Protein AF-A0A966G2K5-F1 (afdb_monomer_lite)

Radius of gyration: 11.99 Å; chains: 1; bounding box: 24×28×26 Å

Organism: NCBI:txid2685956

Sequence (50 aa):
MLSLIEKLKQVNDFRKDKGKRHPLWIVLLVIILGTMLGYSGYRELGEFAK

pLDDT: mean 92.84, std 5.22, range [73.75, 97.62]

Secondary structure (DSSP, 8-state):
---HHHHHHTS---S-STT-SS-HHHHHHHHHHHHHTT--SHHHHHHHT-

Foldseek 3Di:
DDDPLRVLLPDDDPDDPVVPPDDRSVVVVLCVVQVVVPQDDPVSSVVSVD

Structure (mmCIF, N/CA/C/O backbone):
data_AF-A0A966G2K5-F1
#
_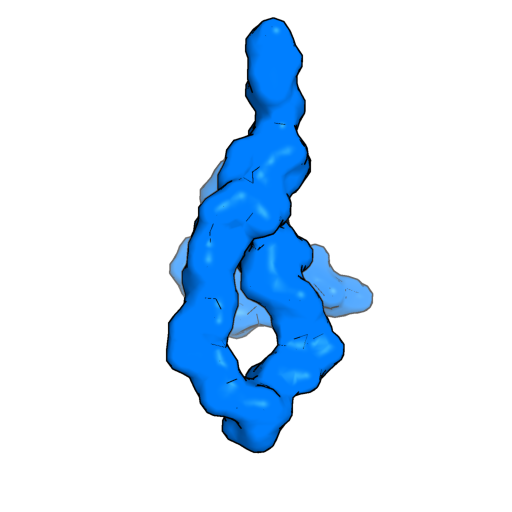entry.id   AF-A0A966G2K5-F1
#
loop_
_atom_site.group_PDB
_atom_site.id
_atom_site.type_symbol
_atom_site.label_atom_id
_atom_site.label_alt_id
_atom_site.label_comp_id
_atom_site.label_asym_i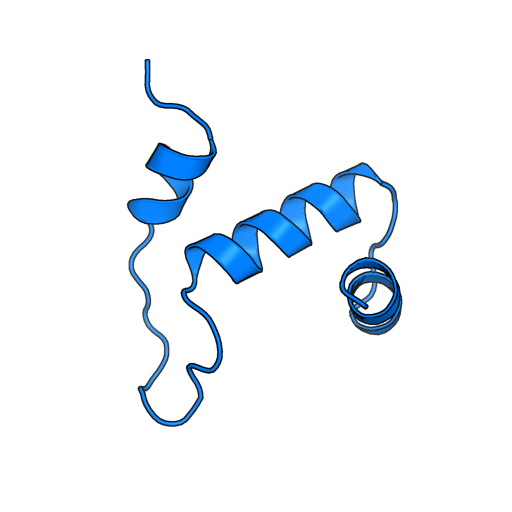d
_atom_site.label_entity_id
_atom_site.label_seq_id
_atom_site.pdbx_PDB_ins_code
_atom_site.Cartn_x
_atom_site.Cartn_y
_atom_site.Cartn_z
_atom_site.occupancy
_atom_site.B_iso_or_equiv
_atom_site.auth_seq_id
_atom_site.auth_comp_id
_atom_site.auth_asym_id
_atom_site.auth_atom_id
_atom_site.pdbx_PDB_model_num
ATOM 1 N N . MET A 1 1 ? 3.962 19.047 12.306 1.00 81.25 1 MET A N 1
ATOM 2 C CA . MET A 1 1 ? 3.610 18.734 10.902 1.00 81.25 1 MET A CA 1
ATOM 3 C C . MET A 1 1 ? 3.470 17.225 10.808 1.00 81.25 1 MET A C 1
ATOM 5 O O . MET A 1 1 ? 4.358 16.552 11.306 1.00 81.25 1 MET A O 1
ATOM 9 N N . LEU A 1 2 ? 2.367 16.704 10.265 1.00 87.56 2 LEU A N 1
ATOM 10 C CA . LEU A 1 2 ? 2.184 15.255 10.111 1.00 87.56 2 LEU A CA 1
ATOM 11 C C . LEU A 1 2 ? 2.917 14.759 8.861 1.00 87.56 2 LEU A C 1
ATOM 13 O O . LEU A 1 2 ? 2.841 15.401 7.810 1.00 87.56 2 LEU A O 1
ATOM 17 N N . SER A 1 3 ? 3.579 13.613 8.977 1.00 95.62 3 SER A N 1
ATOM 18 C CA . SER A 1 3 ? 4.146 12.858 7.861 1.00 95.62 3 SER A CA 1
ATOM 19 C C . SER A 1 3 ? 3.056 12.389 6.891 1.00 95.62 3 SER A C 1
ATOM 21 O O . SER A 1 3 ? 1.874 12.292 7.237 1.00 95.62 3 SER A O 1
ATOM 23 N N . LEU A 1 4 ? 3.454 12.050 5.661 1.00 94.81 4 LEU A N 1
ATOM 24 C CA . LEU A 1 4 ? 2.540 11.493 4.660 1.00 94.81 4 LEU A CA 1
ATOM 25 C C . LEU A 1 4 ? 1.802 10.257 5.197 1.00 94.81 4 LEU A C 1
ATOM 27 O O . LEU A 1 4 ? 0.587 10.158 5.058 1.00 94.81 4 LEU A O 1
ATOM 31 N N . ILE A 1 5 ? 2.516 9.348 5.863 1.00 96.50 5 ILE A N 1
ATOM 32 C CA . ILE A 1 5 ? 1.934 8.118 6.415 1.00 96.50 5 ILE A CA 1
ATOM 33 C C . ILE A 1 5 ? 0.882 8.439 7.481 1.00 96.50 5 ILE A C 1
ATOM 35 O O . ILE A 1 5 ? -0.186 7.830 7.488 1.00 96.50 5 ILE A O 1
ATOM 39 N N . GLU A 1 6 ? 1.146 9.402 8.365 1.00 97.62 6 GLU A N 1
ATOM 40 C CA . GLU A 1 6 ? 0.177 9.815 9.387 1.00 97.62 6 GLU A CA 1
ATOM 41 C C . GLU A 1 6 ? -1.087 10.407 8.764 1.00 97.62 6 GLU A C 1
ATOM 43 O O . GLU A 1 6 ? -2.188 10.083 9.203 1.00 97.62 6 GLU A O 1
ATOM 48 N N . LYS A 1 7 ? -0.952 11.198 7.693 1.00 96.94 7 LYS A N 1
ATOM 49 C CA . LYS A 1 7 ? -2.106 11.702 6.936 1.00 96.94 7 LYS A CA 1
ATOM 50 C C . LYS A 1 7 ? -2.894 10.574 6.269 1.00 96.94 7 LYS A C 1
ATOM 52 O O . LYS A 1 7 ? -4.117 10.568 6.333 1.00 96.94 7 LYS A O 1
ATOM 57 N N . LEU A 1 8 ? -2.216 9.594 5.671 1.00 97.31 8 LEU A N 1
ATOM 58 C CA . LEU A 1 8 ? -2.876 8.451 5.030 1.00 97.31 8 LEU A CA 1
ATOM 59 C C . LEU A 1 8 ? -3.633 7.574 6.036 1.00 97.31 8 LEU A C 1
ATOM 61 O O . LEU A 1 8 ? -4.701 7.059 5.715 1.00 97.31 8 LEU A O 1
ATOM 65 N N . LYS A 1 9 ? -3.122 7.433 7.265 1.00 96.88 9 LYS A N 1
ATOM 66 C CA . LYS A 1 9 ? -3.805 6.704 8.348 1.00 96.88 9 LYS A CA 1
ATOM 67 C C . LYS A 1 9 ? -5.089 7.386 8.837 1.00 96.88 9 LYS A C 1
ATOM 69 O O . LYS A 1 9 ? -5.922 6.706 9.423 1.00 96.88 9 LYS A O 1
ATOM 74 N N . GLN A 1 10 ? -5.261 8.688 8.598 1.00 97.06 10 GLN A N 1
ATOM 75 C CA . GLN A 1 10 ? -6.485 9.428 8.939 1.00 97.06 10 GLN A CA 1
ATOM 76 C C . GLN A 1 10 ? -7.604 9.255 7.900 1.00 97.06 10 GLN A C 1
ATOM 78 O O . GLN A 1 10 ? -8.731 9.685 8.136 1.00 97.06 10 GLN A O 1
ATOM 83 N N . VAL A 1 11 ? -7.315 8.642 6.746 1.00 95.88 11 VAL A N 1
ATOM 84 C CA . VAL A 1 11 ? -8.323 8.401 5.711 1.00 95.88 11 VAL A CA 1
ATOM 85 C C . VAL A 1 11 ? -9.242 7.263 6.150 1.00 95.88 11 VAL A C 1
ATOM 87 O O . VAL A 1 11 ? -8.797 6.134 6.360 1.00 95.88 11 VAL A O 1
ATOM 90 N N . ASN A 1 12 ? -10.537 7.561 6.253 1.00 94.81 12 ASN A N 1
ATOM 91 C CA . ASN A 1 12 ? -11.557 6.576 6.600 1.00 94.81 12 ASN A CA 1
ATOM 92 C C . ASN A 1 12 ? -11.617 5.441 5.566 1.00 94.81 12 ASN A C 1
ATOM 94 O O . ASN A 1 12 ? -11.680 5.679 4.358 1.00 94.81 12 ASN A O 1
ATOM 98 N N . ASP A 1 13 ? -11.638 4.198 6.050 1.00 93.81 13 ASP A N 1
ATOM 99 C CA . ASP A 1 13 ? -11.747 3.009 5.206 1.00 93.81 13 ASP A CA 1
ATOM 100 C C . ASP A 1 13 ? -13.207 2.574 5.040 1.00 93.81 13 ASP A C 1
ATOM 102 O O . ASP A 1 13 ? -13.764 1.861 5.874 1.00 93.81 13 ASP A O 1
ATOM 106 N N . PHE A 1 14 ? -13.817 2.991 3.930 1.00 91.38 14 PHE A N 1
ATOM 107 C CA . PHE A 1 14 ? -15.211 2.686 3.587 1.00 91.38 14 PHE A CA 1
ATOM 108 C C . PHE A 1 14 ? -15.412 1.293 2.969 1.00 91.38 14 PHE A C 1
ATOM 110 O O . PHE A 1 14 ? -16.527 0.939 2.577 1.00 91.38 14 PHE A O 1
ATOM 117 N N . ARG A 1 15 ? -14.350 0.486 2.833 1.00 91.75 15 ARG A N 1
ATOM 118 C CA . ARG A 1 15 ? -14.465 -0.862 2.264 1.00 91.75 15 ARG A CA 1
ATOM 119 C C . ARG A 1 15 ? -15.220 -1.773 3.235 1.00 91.75 15 ARG A C 1
ATOM 121 O O . ARG A 1 15 ? -15.105 -1.647 4.454 1.00 91.75 15 ARG A O 1
ATOM 128 N N . LYS A 1 16 ? -15.972 -2.735 2.700 1.00 89.81 16 LYS A N 1
ATOM 129 C CA . LYS A 1 16 ? -16.584 -3.811 3.499 1.00 89.81 16 LYS A CA 1
ATOM 130 C C . LYS A 1 16 ? -15.509 -4.804 3.946 1.00 89.81 16 LYS A C 1
ATOM 132 O O . LYS A 1 16 ? -14.518 -4.994 3.244 1.00 89.81 16 LYS A O 1
ATOM 137 N N . ASP A 1 17 ? -15.719 -5.470 5.079 1.00 84.38 17 ASP A N 1
ATOM 138 C CA . ASP A 1 17 ? -14.720 -6.391 5.650 1.00 84.38 17 ASP A CA 1
ATOM 139 C C . ASP A 1 17 ? -14.410 -7.575 4.728 1.00 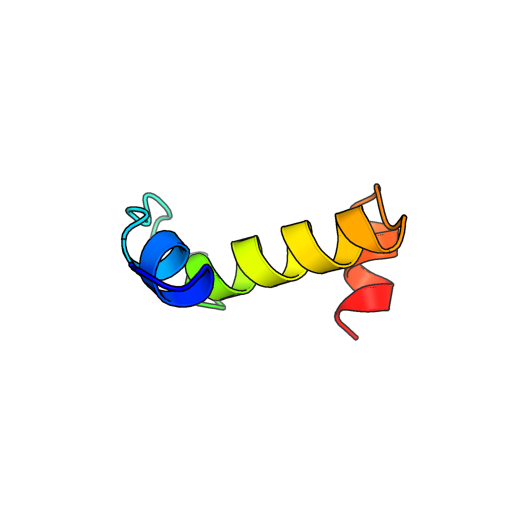84.38 17 ASP A C 1
ATOM 141 O O . ASP A 1 17 ? -13.255 -7.977 4.580 1.00 84.38 17 ASP A O 1
ATOM 145 N N . LYS A 1 18 ? -15.420 -8.061 3.997 1.00 74.00 18 LYS A N 1
ATOM 146 C CA . LYS A 1 18 ? -15.239 -8.998 2.883 1.00 74.00 18 LYS A CA 1
ATOM 147 C C . LYS A 1 18 ? -14.619 -8.260 1.690 1.00 74.00 18 LYS A C 1
ATOM 149 O O . LYS A 1 18 ? -15.327 -7.794 0.804 1.00 74.00 18 LYS A O 1
ATOM 154 N N . GLY A 1 19 ? -13.297 -8.116 1.711 1.00 73.75 19 GLY A N 1
ATOM 155 C CA . GLY A 1 19 ? -12.522 -7.399 0.690 1.00 73.75 19 GLY A CA 1
ATOM 156 C C . GLY A 1 19 ? -11.285 -6.679 1.230 1.00 73.75 19 GLY A C 1
ATOM 157 O O . GLY A 1 19 ? -10.425 -6.266 0.452 1.00 73.75 19 GLY A O 1
ATOM 158 N N . LYS A 1 20 ? -11.143 -6.559 2.556 1.00 87.69 20 LYS A N 1
ATOM 159 C CA . LYS A 1 20 ? -9.961 -5.966 3.193 1.00 87.69 20 LYS A CA 1
ATOM 160 C C . LYS A 1 20 ? -8.844 -7.003 3.341 1.00 87.69 20 LYS A C 1
ATOM 162 O O . LYS A 1 20 ? -8.791 -7.723 4.328 1.00 87.69 20 LYS A O 1
ATOM 167 N N . ARG A 1 21 ? -7.930 -7.063 2.365 1.00 90.12 21 ARG A N 1
ATOM 168 C CA . ARG A 1 21 ? -6.660 -7.814 2.498 1.00 90.12 21 ARG A CA 1
ATOM 169 C C . ARG A 1 21 ? -5.574 -7.007 3.213 1.00 90.12 21 ARG A C 1
ATOM 171 O O . ARG A 1 21 ? -4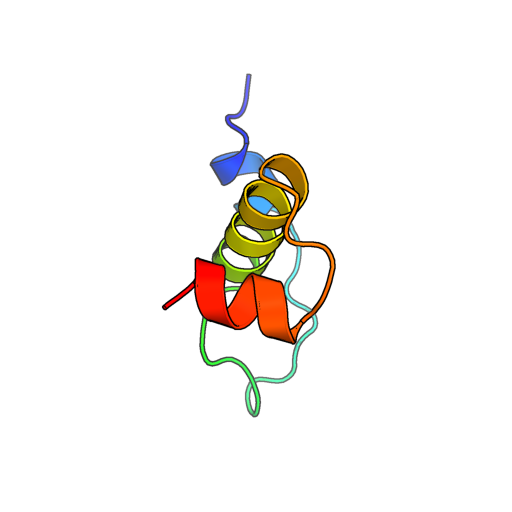.831 -7.551 4.018 1.00 90.12 21 ARG A O 1
ATOM 178 N N . HIS A 1 22 ? -5.516 -5.703 2.938 1.00 92.06 22 HIS A N 1
ATOM 179 C CA . HIS A 1 22 ? -4.548 -4.770 3.519 1.00 92.06 22 HIS A CA 1
ATOM 180 C C . HIS A 1 22 ? -5.254 -3.496 4.011 1.00 92.06 22 HIS A C 1
ATOM 182 O O . HIS A 1 22 ? -6.240 -3.082 3.382 1.00 92.06 22 HIS A O 1
ATOM 188 N N . PRO A 1 23 ? -4.761 -2.843 5.084 1.00 94.06 23 PRO A N 1
ATOM 189 C CA . PRO A 1 23 ? -5.223 -1.523 5.516 1.00 94.06 23 PRO A CA 1
ATOM 190 C C . PRO A 1 23 ? -5.222 -0.502 4.3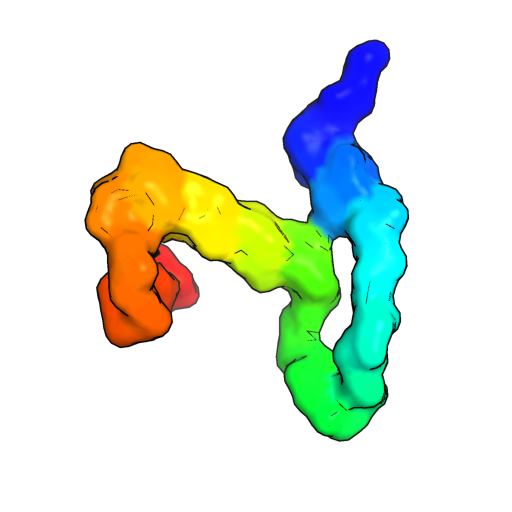73 1.00 94.06 23 PRO A C 1
ATOM 192 O O . PRO A 1 23 ? -4.322 -0.516 3.532 1.00 94.06 23 PRO A O 1
ATOM 195 N N . LEU A 1 24 ? -6.208 0.401 4.348 1.00 95.31 24 LEU A N 1
ATOM 196 C CA . LEU A 1 24 ? -6.377 1.346 3.236 1.00 95.31 24 LEU A CA 1
ATOM 197 C C . LEU A 1 24 ? -5.135 2.216 3.024 1.00 95.31 24 LEU A C 1
ATOM 199 O O . LEU A 1 24 ? -4.702 2.394 1.890 1.00 95.31 24 LEU A O 1
ATOM 203 N N . TRP A 1 25 ? -4.518 2.691 4.105 1.00 96.19 25 TRP A N 1
ATOM 204 C CA . TRP A 1 25 ? -3.340 3.554 4.026 1.00 96.19 25 TRP A CA 1
ATOM 205 C C . TRP A 1 25 ? -2.151 2.893 3.304 1.00 96.19 25 TRP A C 1
ATOM 207 O O . TRP A 1 25 ? -1.401 3.596 2.636 1.00 96.19 25 TRP A O 1
ATOM 217 N N . ILE A 1 26 ? -2.001 1.561 3.380 1.00 95.75 26 ILE A N 1
ATOM 218 C CA . ILE A 1 26 ? -0.952 0.825 2.649 1.00 95.75 26 ILE A CA 1
ATOM 219 C C . ILE A 1 26 ? -1.253 0.840 1.154 1.00 95.75 26 ILE A C 1
ATOM 221 O O . ILE A 1 26 ? -0.375 1.132 0.350 1.00 95.75 26 ILE A O 1
ATOM 225 N N . VAL A 1 27 ? -2.508 0.568 0.784 1.00 94.69 27 VAL A N 1
ATOM 226 C CA . VAL A 1 27 ? -2.947 0.586 -0.619 1.00 94.69 27 VAL A CA 1
ATOM 227 C C . VAL A 1 27 ? -2.732 1.973 -1.224 1.00 94.69 27 VAL A C 1
ATOM 229 O O . VAL A 1 27 ? -2.179 2.090 -2.313 1.00 94.69 27 VAL A O 1
ATOM 232 N N . LEU A 1 28 ? -3.107 3.027 -0.494 1.00 95.88 28 LEU A N 1
ATOM 233 C CA . LEU A 1 28 ? -2.889 4.408 -0.923 1.00 95.88 28 LEU A CA 1
ATOM 234 C C . LEU A 1 28 ? -1.400 4.734 -1.069 1.00 95.88 28 LEU A C 1
ATOM 236 O O . LEU A 1 28 ? -1.011 5.355 -2.053 1.00 95.88 28 LEU A O 1
ATOM 240 N N . LEU A 1 29 ? -0.563 4.289 -0.128 1.00 96.62 29 LEU A N 1
ATOM 241 C CA . LEU A 1 29 ? 0.880 4.506 -0.192 1.00 96.62 29 LEU A CA 1
ATOM 242 C C . LEU A 1 29 ? 1.501 3.840 -1.429 1.00 96.62 29 LEU A C 1
ATOM 244 O O . LEU A 1 29 ? 2.269 4.486 -2.135 1.00 96.62 29 LEU A O 1
ATOM 248 N N . VAL A 1 30 ? 1.136 2.589 -1.725 1.00 95.81 30 VAL A N 1
ATOM 249 C CA . VAL A 1 30 ? 1.612 1.863 -2.916 1.00 95.81 30 VAL A CA 1
ATOM 250 C C . VAL A 1 30 ? 1.193 2.576 -4.200 1.00 95.81 30 VAL A C 1
ATOM 252 O O . VAL A 1 30 ? 2.021 2.754 -5.087 1.00 95.81 30 VAL A O 1
ATOM 255 N N . ILE A 1 31 ? -0.061 3.033 -4.288 1.00 95.50 31 ILE A N 1
ATOM 256 C CA . ILE A 1 31 ? -0.551 3.778 -5.457 1.00 95.50 31 ILE A CA 1
ATOM 257 C C . ILE A 1 31 ? 0.241 5.074 -5.642 1.00 95.50 31 ILE A C 1
ATOM 259 O O . ILE A 1 31 ? 0.671 5.360 -6.755 1.00 95.50 31 ILE A O 1
ATOM 263 N N . ILE A 1 32 ? 0.467 5.841 -4.571 1.00 96.31 32 ILE A N 1
ATOM 264 C CA . ILE A 1 32 ? 1.223 7.099 -4.637 1.00 96.31 32 ILE A CA 1
ATOM 265 C C . ILE A 1 32 ? 2.653 6.837 -5.115 1.00 96.31 32 ILE A C 1
ATOM 267 O O . ILE A 1 32 ? 3.101 7.478 -6.062 1.00 96.31 32 ILE A O 1
ATOM 271 N N . LEU A 1 33 ? 3.352 5.880 -4.499 1.00 96.31 33 LEU A N 1
ATOM 272 C CA . LEU A 1 33 ? 4.736 5.561 -4.854 1.00 96.31 33 LEU A CA 1
ATOM 273 C C . LEU A 1 33 ? 4.850 5.031 -6.285 1.00 96.31 33 LEU A C 1
ATOM 275 O O . LEU A 1 33 ? 5.690 5.507 -7.043 1.00 96.31 33 LEU A O 1
ATOM 279 N N . GLY A 1 34 ? 3.976 4.102 -6.676 1.00 96.81 34 GLY A N 1
ATOM 280 C CA . GLY A 1 34 ? 3.953 3.566 -8.032 1.00 96.81 34 GLY A CA 1
ATOM 281 C C . GLY A 1 34 ? 3.670 4.652 -9.070 1.00 96.81 34 GLY A C 1
ATOM 282 O O . GLY A 1 34 ? 4.399 4.760 -10.051 1.00 96.81 34 GLY A O 1
ATOM 283 N N . THR A 1 35 ? 2.704 5.535 -8.803 1.00 96.19 35 THR A N 1
ATOM 284 C CA . THR A 1 35 ? 2.389 6.662 -9.697 1.00 96.19 35 THR A CA 1
ATOM 285 C C . THR A 1 35 ? 3.571 7.627 -9.824 1.00 96.19 35 THR A C 1
ATOM 287 O O . THR A 1 35 ? 3.907 8.042 -10.929 1.00 96.19 35 THR A O 1
ATOM 290 N N . MET A 1 36 ? 4.250 7.956 -8.717 1.00 96.12 36 MET A N 1
ATOM 291 C CA . MET A 1 36 ? 5.451 8.808 -8.736 1.00 96.12 36 MET A CA 1
ATOM 292 C C . MET A 1 36 ? 6.607 8.194 -9.534 1.00 96.12 36 MET A C 1
ATOM 294 O O . MET A 1 36 ? 7.431 8.927 -10.075 1.00 96.12 36 MET A O 1
ATOM 298 N N . LEU A 1 37 ? 6.663 6.865 -9.614 1.00 95.56 37 LEU A N 1
ATOM 299 C CA . LEU A 1 37 ? 7.659 6.115 -10.376 1.00 95.56 37 LEU A CA 1
ATOM 300 C C . LEU A 1 37 ? 7.209 5.800 -11.816 1.00 95.56 37 LEU A C 1
ATOM 302 O O . LEU A 1 37 ? 7.927 5.112 -12.537 1.00 95.56 37 LEU A O 1
ATOM 306 N N . GLY A 1 38 ? 6.046 6.302 -12.245 1.00 95.88 38 GLY A N 1
ATOM 307 C CA . GLY A 1 38 ? 5.530 6.153 -13.609 1.00 95.88 38 GLY A CA 1
ATOM 308 C C . GLY A 1 38 ? 4.617 4.944 -13.845 1.00 95.88 38 GLY A C 1
ATOM 309 O O . GLY A 1 38 ? 4.101 4.794 -14.950 1.00 95.88 38 GLY A O 1
ATOM 310 N N . TYR A 1 39 ? 4.351 4.114 -12.833 1.00 96.56 39 TYR A N 1
ATOM 311 C CA . TYR A 1 39 ? 3.428 2.979 -12.931 1.00 96.56 39 TYR A CA 1
ATOM 312 C C . TYR A 1 39 ? 1.983 3.487 -12.833 1.00 96.56 39 TYR A C 1
ATOM 314 O O . TYR A 1 39 ? 1.49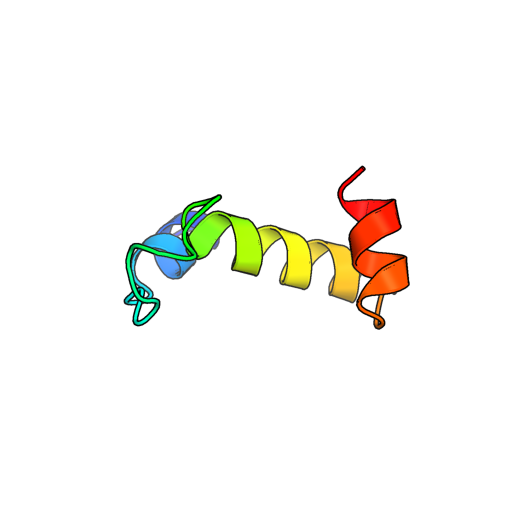1 3.777 -11.741 1.00 96.56 39 TYR A O 1
ATOM 322 N N . SER A 1 40 ? 1.303 3.620 -13.974 1.00 89.56 40 SER A N 1
ATOM 323 C CA . SER A 1 40 ? -0.004 4.296 -14.063 1.00 89.56 40 SER A CA 1
ATOM 324 C C . SER A 1 40 ? -1.179 3.324 -14.223 1.00 89.56 40 SER A C 1
ATOM 326 O O . SER A 1 40 ? -2.328 3.686 -13.971 1.00 89.56 40 SER A O 1
ATOM 328 N N . GLY A 1 41 ? -0.916 2.078 -14.627 1.00 91.69 41 GLY A N 1
ATOM 329 C CA . GLY A 1 41 ? -1.919 1.023 -14.762 1.00 91.69 41 GLY A CA 1
ATOM 330 C C . GLY A 1 41 ? -1.978 0.062 -13.571 1.00 91.69 41 GLY A C 1
ATOM 331 O O . GLY A 1 41 ? -0.989 -0.170 -12.886 1.00 91.69 41 GLY A O 1
ATOM 332 N N . TYR A 1 42 ? -3.119 -0.610 -13.372 1.00 91.62 42 TYR A N 1
ATOM 333 C CA . TYR A 1 42 ? -3.256 -1.646 -12.333 1.00 91.62 42 TYR A CA 1
ATOM 334 C C . TYR A 1 42 ? -2.256 -2.798 -12.481 1.00 91.62 42 TYR A C 1
ATOM 336 O O . TYR A 1 42 ? -1.767 -3.314 -11.481 1.00 91.62 42 TYR A O 1
ATOM 344 N N . ARG A 1 43 ? -1.940 -3.198 -13.721 1.00 93.25 43 ARG A N 1
ATOM 345 C CA . ARG A 1 43 ? -0.928 -4.230 -13.991 1.00 93.25 43 ARG A CA 1
ATOM 346 C C . ARG A 1 43 ? 0.466 -3.756 -13.592 1.00 93.25 43 ARG A C 1
ATOM 348 O O . ARG A 1 43 ? 1.199 -4.489 -12.950 1.00 93.25 43 ARG A O 1
ATOM 355 N N . GLU A 1 44 ? 0.800 -2.527 -13.961 1.00 93.94 44 GLU A N 1
ATOM 356 C CA . GLU A 1 44 ? 2.084 -1.894 -13.664 1.00 93.94 44 GLU A CA 1
ATOM 357 C C . GLU A 1 44 ? 2.259 -1.706 -12.154 1.00 93.94 44 GLU A C 1
ATOM 359 O O . GLU A 1 44 ? 3.285 -2.082 -11.602 1.00 93.94 44 GLU A O 1
ATOM 364 N N . LEU A 1 45 ? 1.221 -1.233 -11.461 1.00 94.81 45 LEU A N 1
ATOM 365 C CA . LEU A 1 45 ? 1.192 -1.171 -10.000 1.00 94.81 45 LEU A CA 1
ATOM 366 C C . LEU A 1 45 ? 1.310 -2.558 -9.356 1.00 94.81 45 LEU A C 1
ATOM 368 O O . LEU A 1 45 ? 1.913 -2.687 -8.295 1.00 94.81 45 LEU A O 1
ATOM 372 N N . GLY A 1 46 ? 0.749 -3.589 -9.992 1.00 93.19 46 GLY A N 1
ATOM 373 C CA . GLY A 1 46 ? 0.915 -4.980 -9.582 1.00 93.19 46 GLY A CA 1
ATOM 374 C C . GLY A 1 46 ? 2.366 -5.454 -9.674 1.00 93.19 46 GLY A C 1
ATOM 375 O O . GLY A 1 46 ? 2.833 -6.096 -8.743 1.00 93.19 46 GLY A O 1
ATOM 376 N N . GLU A 1 47 ? 3.083 -5.100 -10.745 1.00 93.50 47 GLU A N 1
ATOM 377 C CA . GLU A 1 47 ? 4.521 -5.385 -10.879 1.00 93.50 47 GLU A CA 1
ATOM 378 C C . GLU A 1 47 ? 5.366 -4.568 -9.894 1.00 93.50 47 GLU A C 1
ATOM 380 O O . GLU A 1 47 ? 6.320 -5.092 -9.335 1.00 93.50 47 GLU A O 1
ATOM 385 N N . PHE A 1 48 ? 5.000 -3.312 -9.626 1.00 93.44 48 PHE A N 1
ATOM 386 C CA . PHE A 1 48 ? 5.678 -2.484 -8.624 1.00 93.44 48 PHE A CA 1
ATOM 387 C C . PHE A 1 48 ? 5.535 -3.034 -7.195 1.00 93.44 48 PHE A C 1
ATOM 389 O O . PHE A 1 48 ? 6.456 -2.921 -6.392 1.00 93.44 48 PHE A O 1
ATOM 396 N N . ALA A 1 49 ? 4.369 -3.594 -6.860 1.00 90.38 49 ALA A N 1
ATOM 397 C CA . ALA A 1 49 ? 4.055 -4.093 -5.521 1.00 90.38 49 ALA A CA 1
ATOM 398 C C . ALA A 1 49 ? 4.473 -5.555 -5.276 1.00 90.38 49 ALA A C 1
ATOM 400 O O . ALA A 1 49 ? 4.206 -6.082 -4.192 1.00 90.38 49 ALA A O 1
ATOM 401 N N . LYS A 1 50 ? 5.045 -6.210 -6.288 1.00 86.31 50 LYS A N 1
ATOM 402 C CA . LYS A 1 50 ? 5.512 -7.597 -6.249 1.00 86.31 50 LYS A CA 1
ATOM 403 C C . LYS A 1 50 ? 6.896 -7.695 -5.618 1.00 86.31 50 LYS A C 1
ATOM 405 O O . LYS A 1 50 ? 7.093 -8.672 -4.862 1.00 86.31 50 LYS A O 1
#

InterPro domains:
  IPR032806 H repeat-associated protein, N-terminal [PF13808] (6-50)